Protein AF-F4B9L5-F1 (afdb_monomer_lite)

pLDDT: mean 88.74, std 9.17, range [56.0, 97.62]

Sequence (104 aa):
MIKMKGLIDTGSRYTLLDEEKALYCFNNLDSRYHDLAVINGALTKRYLIKIKLGNSELDVPVSLFSLHSLSLPVVPEIILGREDFLEKFIVTLYKSHFITIYLD

Foldseek 3Di:
DDDWFEAEDAPAAAKEAEPVVCVVVDPDQPVQWDAWDQDPNDIFTWGWDWDDDPPDIDTFTYTYDNQVVDPDPDRTRMYAYDPGHPVQWDWDDDPPPDIDIDGD

Secondary structure (DSSP, 8-state):
-----EEE-SS-SSEEEEHHHHHHH-S-SGGGEEEEEEETTEEEEEEEEEEEETTEEEEEEEEEE-GGGS--SS--SEEE-TTTTGGGEEEEEETTTEEEEEE-

Structure (mmCIF, N/CA/C/O backbone):
data_AF-F4B9L5-F1
#
_entry.id   AF-F4B9L5-F1
#
loop_
_atom_site.group_PDB
_atom_site.id
_atom_site.type_symbol
_atom_site.label_atom_id
_atom_site.label_alt_id
_atom_site.label_comp_id
_atom_site.label_asym_id
_atom_site.label_entity_id
_atom_site.label_seq_id
_atom_site.pdbx_PDB_ins_code
_atom_site.Cartn_x
_atom_site.Cartn_y
_atom_site.Cartn_z
_atom_site.occupancy
_atom_site.B_iso_or_equiv
_atom_site.auth_seq_id
_atom_site.auth_comp_id
_atom_site.auth_asym_id
_atom_site.auth_atom_id
_atom_site.pdbx_PDB_model_num
ATOM 1 N N . MET A 1 1 ? 2.688 3.688 17.416 1.00 76.44 1 MET A N 1
ATOM 2 C CA . MET A 1 1 ? 1.760 3.652 16.265 1.00 76.44 1 MET A CA 1
ATOM 3 C C . MET A 1 1 ? 1.824 4.998 15.567 1.00 76.44 1 MET A C 1
ATOM 5 O O . MET A 1 1 ? 1.623 6.006 16.234 1.00 76.44 1 MET A O 1
ATOM 9 N N . ILE A 1 2 ? 2.179 5.023 14.283 1.00 87.38 2 ILE A N 1
ATOM 10 C CA . ILE A 1 2 ? 2.370 6.25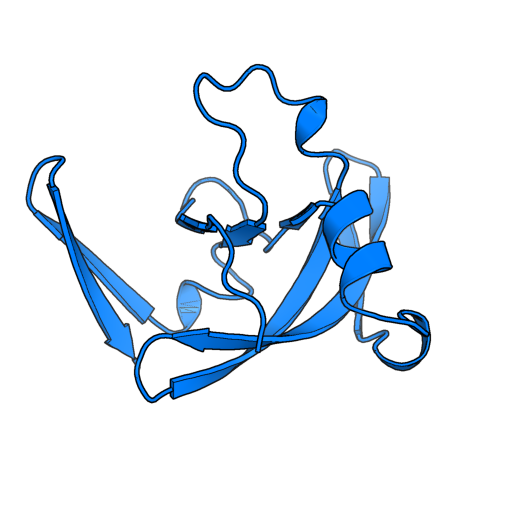7 13.507 1.00 87.38 2 ILE A CA 1
ATOM 11 C C . ILE A 1 2 ? 1.091 6.521 12.707 1.00 87.38 2 ILE A C 1
ATOM 13 O O . ILE A 1 2 ? 0.539 5.597 12.116 1.00 87.38 2 ILE A O 1
ATOM 17 N N . LYS A 1 3 ? 0.597 7.763 12.722 1.00 90.88 3 LYS A N 1
ATOM 18 C CA . LYS A 1 3 ? -0.530 8.180 11.874 1.00 90.88 3 LYS A CA 1
ATOM 19 C C . LYS A 1 3 ? -0.003 8.594 10.506 1.00 90.88 3 LYS A C 1
ATOM 21 O O . LYS A 1 3 ? 1.035 9.250 10.436 1.00 90.88 3 LYS A O 1
ATOM 26 N N . MET A 1 4 ? -0.723 8.211 9.456 1.00 90.25 4 MET A N 1
ATOM 27 C CA . MET A 1 4 ? -0.307 8.419 8.073 1.00 90.25 4 MET A CA 1
ATOM 28 C C . MET A 1 4 ? -1.475 8.896 7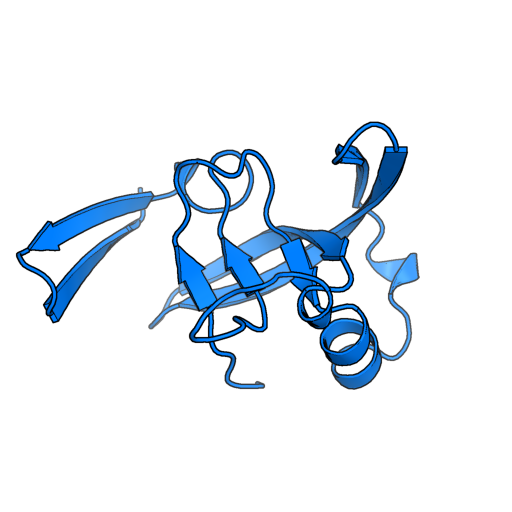.215 1.00 90.25 4 MET A C 1
ATOM 30 O O . MET A 1 4 ? -2.617 8.488 7.438 1.00 90.25 4 MET A O 1
ATOM 34 N N . LYS A 1 5 ? -1.193 9.748 6.230 1.00 90.75 5 LYS A N 1
ATOM 35 C CA . LYS A 1 5 ? -2.157 10.145 5.200 1.00 90.75 5 LYS A CA 1
ATOM 36 C C . LYS A 1 5 ? -2.233 9.050 4.140 1.00 90.75 5 LYS A C 1
ATOM 38 O O . LYS A 1 5 ? -1.304 8.887 3.353 1.00 90.75 5 LYS A O 1
ATOM 43 N N . GLY A 1 6 ? -3.337 8.309 4.136 1.00 91.69 6 GLY A N 1
ATOM 44 C CA . GLY A 1 6 ? -3.613 7.278 3.140 1.00 91.69 6 GLY A CA 1
ATOM 45 C C . GLY A 1 6 ? -4.554 7.756 2.041 1.00 91.69 6 GLY A C 1
ATOM 46 O O . GLY A 1 6 ? -5.512 8.478 2.316 1.00 91.69 6 GLY A O 1
ATOM 47 N N . LEU A 1 7 ? -4.294 7.318 0.812 1.00 91.56 7 LEU A N 1
ATOM 48 C CA . LEU A 1 7 ? -5.204 7.437 -0.322 1.00 91.56 7 LEU A CA 1
ATOM 49 C C . LEU A 1 7 ? -5.828 6.069 -0.604 1.00 91.56 7 LEU A C 1
ATOM 51 O O . LEU A 1 7 ? -5.109 5.111 -0.859 1.00 91.56 7 LEU A O 1
ATOM 55 N N . ILE A 1 8 ? -7.157 5.980 -0.579 1.00 91.12 8 ILE A N 1
ATOM 56 C CA . ILE A 1 8 ? -7.879 4.812 -1.100 1.00 91.12 8 ILE A CA 1
ATOM 57 C C . ILE A 1 8 ? -7.909 4.933 -2.620 1.00 91.12 8 ILE A C 1
ATOM 59 O O . ILE A 1 8 ? -8.500 5.881 -3.137 1.00 91.12 8 ILE A O 1
ATOM 63 N N . ASP A 1 9 ? -7.286 3.990 -3.324 1.00 91.06 9 ASP A N 1
ATOM 64 C CA . ASP A 1 9 ? -7.175 4.043 -4.778 1.00 91.06 9 ASP A CA 1
ATOM 65 C C . ASP A 1 9 ? -7.566 2.710 -5.420 1.00 91.06 9 ASP A C 1
ATOM 67 O O . ASP A 1 9 ? -6.815 1.735 -5.438 1.00 91.06 9 ASP A O 1
ATOM 71 N N . THR A 1 10 ? -8.761 2.694 -6.005 1.00 91.06 10 THR A N 1
ATOM 72 C CA . THR A 1 10 ? -9.263 1.541 -6.756 1.00 91.06 10 THR A CA 1
ATOM 73 C C . THR A 1 10 ? -8.621 1.406 -8.134 1.00 91.06 10 THR A C 1
ATOM 75 O O . THR A 1 10 ? -8.816 0.374 -8.762 1.00 91.06 10 THR A O 1
ATOM 78 N N . GLY A 1 11 ? -7.855 2.385 -8.626 1.00 91.56 11 GLY A N 1
ATOM 79 C CA . GLY A 1 11 ? -7.060 2.282 -9.853 1.00 91.56 11 GLY A CA 1
ATOM 80 C C . GLY A 1 11 ? -5.755 1.513 -9.636 1.00 91.56 11 GLY A C 1
ATOM 81 O O . GLY A 1 11 ? -5.342 0.722 -10.492 1.00 91.56 11 GLY A O 1
ATOM 82 N N . SER A 1 12 ? -5.167 1.649 -8.450 1.00 92.88 12 SER A N 1
ATOM 83 C CA . SER A 1 12 ? -3.950 0.945 -8.056 1.00 92.88 12 SER A CA 1
ATOM 84 C C . SER A 1 12 ? -4.212 -0.519 -7.715 1.00 92.88 12 SER A C 1
ATOM 86 O O . SER A 1 12 ? -5.058 -0.863 -6.890 1.00 92.88 12 SER A O 1
ATOM 88 N N . ARG A 1 13 ? -3.456 -1.414 -8.359 1.00 94.75 13 ARG A N 1
ATOM 89 C CA . ARG A 1 13 ? -3.524 -2.856 -8.088 1.00 94.75 13 ARG A CA 1
ATOM 90 C C . ARG A 1 13 ? -2.963 -3.195 -6.705 1.00 94.75 13 ARG A C 1
ATOM 92 O O . ARG A 1 13 ? -3.629 -3.883 -5.942 1.00 94.75 13 ARG A O 1
ATOM 99 N N . TYR A 1 14 ? -1.776 -2.676 -6.402 1.00 96.81 14 TYR A N 1
ATOM 100 C CA . TYR A 1 14 ? -1.027 -2.970 -5.181 1.00 96.81 14 TYR A CA 1
ATOM 101 C C . TYR A 1 14 ? -1.018 -1.785 -4.218 1.00 96.81 14 TYR A C 1
ATOM 103 O O . TYR A 1 14 ? -1.188 -0.640 -4.641 1.00 96.81 14 TYR A O 1
ATOM 111 N N . THR A 1 15 ? -0.784 -2.057 -2.936 1.00 97.00 15 THR A N 1
ATOM 112 C CA . THR A 1 15 ? -0.564 -1.009 -1.934 1.00 97.00 15 THR A CA 1
ATOM 113 C C . THR A 1 15 ? 0.874 -0.496 -2.014 1.00 97.00 15 THR A C 1
ATOM 115 O O . THR A 1 15 ? 1.832 -1.275 -2.020 1.00 97.00 15 THR A O 1
ATOM 118 N N . LEU A 1 16 ? 1.029 0.827 -2.074 1.00 96.50 16 LEU A N 1
ATOM 119 C CA . LEU A 1 16 ? 2.320 1.508 -2.183 1.00 96.50 16 LEU A CA 1
ATOM 120 C C . LEU A 1 16 ? 2.582 2.327 -0.925 1.00 96.50 16 LEU A C 1
ATOM 122 O O . LEU A 1 16 ? 1.719 3.093 -0.505 1.00 96.50 16 LEU A O 1
ATOM 126 N N . LEU A 1 17 ? 3.767 2.188 -0.347 1.00 96.44 17 LEU A N 1
ATOM 127 C CA . LEU A 1 17 ? 4.234 2.958 0.799 1.00 96.44 17 LEU A CA 1
ATOM 128 C C . LEU A 1 17 ? 5.361 3.883 0.347 1.00 96.44 17 LEU A C 1
ATOM 130 O O . LEU A 1 17 ? 6.274 3.437 -0.350 1.00 96.44 17 LEU A O 1
ATOM 134 N N . ASP A 1 18 ? 5.313 5.145 0.773 1.00 95.38 18 ASP A N 1
ATOM 135 C CA . ASP A 1 18 ? 6.405 6.069 0.500 1.00 95.38 18 ASP A CA 1
ATOM 136 C C . ASP A 1 18 ? 7.737 5.546 1.068 1.00 95.38 18 ASP A C 1
ATOM 138 O O . ASP A 1 18 ? 7.814 5.109 2.222 1.00 95.38 18 ASP A O 1
ATOM 142 N N . GLU A 1 19 ? 8.783 5.578 0.244 1.00 93.94 19 GLU A N 1
ATOM 143 C CA . GLU A 1 19 ? 10.119 5.079 0.588 1.00 93.94 19 GLU A CA 1
ATOM 144 C C . GLU A 1 19 ? 10.703 5.756 1.833 1.00 93.94 19 GLU A C 1
ATOM 146 O O . GLU A 1 19 ? 11.179 5.068 2.743 1.00 93.94 19 GLU A O 1
ATOM 151 N N . GLU A 1 20 ? 10.625 7.087 1.920 1.00 91.69 20 GLU A N 1
ATOM 152 C CA . GLU A 1 20 ? 11.144 7.830 3.072 1.00 91.69 20 GLU A CA 1
ATOM 153 C C . GLU A 1 20 ? 10.361 7.461 4.330 1.00 91.69 20 GLU A C 1
ATOM 155 O O . GLU A 1 20 ? 10.926 7.265 5.415 1.00 91.69 20 GLU A O 1
ATOM 160 N N . LYS A 1 21 ? 9.045 7.280 4.180 1.00 93.19 21 LYS A N 1
ATOM 161 C CA . LYS A 1 21 ? 8.194 6.880 5.293 1.00 93.19 21 LYS A CA 1
ATOM 162 C C . LYS A 1 21 ? 8.471 5.461 5.774 1.00 93.19 21 LYS A C 1
ATOM 164 O O . LYS A 1 21 ? 8.420 5.211 6.981 1.00 93.19 21 LYS A O 1
ATOM 169 N N . ALA A 1 22 ? 8.783 4.536 4.873 1.00 93.12 22 ALA A N 1
ATOM 170 C CA . ALA A 1 22 ? 9.173 3.180 5.236 1.00 93.12 22 ALA A CA 1
ATOM 171 C C . ALA A 1 22 ? 10.474 3.163 6.050 1.00 93.12 22 ALA A C 1
ATOM 173 O O . ALA A 1 22 ? 10.523 2.514 7.096 1.00 93.12 22 ALA A O 1
ATOM 174 N N . LEU A 1 23 ? 11.485 3.924 5.618 1.00 90.62 23 LEU A N 1
ATOM 175 C CA . LEU A 1 23 ? 12.765 4.050 6.324 1.00 90.62 23 LEU A CA 1
ATOM 176 C C . LEU A 1 23 ? 12.600 4.673 7.715 1.00 90.62 23 LEU A C 1
ATOM 178 O O . LEU A 1 23 ? 13.246 4.242 8.666 1.00 90.62 23 LEU A O 1
ATOM 182 N N . TYR A 1 24 ? 11.697 5.645 7.857 1.00 91.12 24 TYR A N 1
ATOM 183 C CA . TYR A 1 24 ? 11.373 6.234 9.157 1.00 91.12 24 TYR A CA 1
ATOM 184 C C . TYR A 1 24 ? 10.668 5.245 10.103 1.00 91.12 24 TYR A C 1
ATOM 186 O O . TYR A 1 24 ? 10.902 5.250 11.311 1.00 91.12 24 TYR A O 1
ATOM 194 N N . CYS A 1 25 ? 9.776 4.406 9.571 1.00 89.94 25 CYS A N 1
ATOM 195 C CA . CYS A 1 25 ? 8.953 3.498 10.371 1.00 89.94 25 CYS A CA 1
ATOM 196 C C . CYS A 1 25 ? 9.662 2.189 10.751 1.00 89.94 25 CYS A C 1
ATOM 198 O O . CYS A 1 25 ? 9.284 1.563 11.747 1.00 89.94 25 CYS A O 1
ATOM 200 N N . PHE A 1 26 ? 10.639 1.736 9.961 1.00 90.25 26 PHE A N 1
ATOM 201 C CA . PHE A 1 26 ? 11.187 0.387 10.074 1.00 90.25 26 PHE A CA 1
ATOM 202 C C . PHE A 1 26 ? 12.716 0.366 9.996 1.00 90.25 26 PHE A C 1
ATOM 204 O O . PHE A 1 26 ? 13.306 0.655 8.963 1.00 90.25 26 PHE A O 1
ATOM 211 N N . ASN A 1 27 ? 13.354 -0.113 11.067 1.00 87.19 27 ASN A N 1
ATOM 212 C CA . ASN A 1 27 ? 14.815 -0.253 11.128 1.00 87.19 27 ASN A CA 1
ATOM 213 C C . ASN A 1 27 ? 15.364 -1.409 10.266 1.00 87.19 27 ASN A C 1
ATOM 215 O O . ASN A 1 27 ? 16.533 -1.395 9.898 1.00 87.19 27 ASN A O 1
ATOM 219 N N . ASN A 1 28 ? 14.555 -2.438 9.984 1.00 90.25 28 ASN A N 1
ATOM 220 C CA . ASN A 1 28 ? 14.944 -3.585 9.154 1.00 90.25 28 ASN A CA 1
ATOM 221 C C . ASN A 1 28 ? 13.755 -4.050 8.304 1.00 90.25 28 ASN A C 1
ATOM 223 O O . ASN A 1 28 ? 12.944 -4.876 8.734 1.00 90.25 28 ASN A O 1
ATOM 227 N N . LEU A 1 29 ? 13.650 -3.494 7.099 1.00 90.50 29 LEU A N 1
ATOM 228 C CA . LEU A 1 29 ? 12.565 -3.795 6.171 1.00 90.50 29 LEU A CA 1
ATOM 229 C C . LEU A 1 29 ? 12.681 -5.207 5.575 1.00 90.50 29 LEU A C 1
ATOM 231 O O . LEU A 1 29 ? 11.668 -5.876 5.403 1.00 90.50 29 LEU A O 1
ATOM 235 N N . ASP A 1 30 ? 13.898 -5.697 5.322 1.00 92.06 30 ASP A N 1
ATOM 236 C CA . ASP A 1 30 ? 14.119 -7.006 4.689 1.00 92.06 30 ASP A CA 1
ATOM 237 C C . ASP A 1 30 ? 13.629 -8.176 5.554 1.00 92.06 30 ASP A C 1
ATOM 239 O O . ASP A 1 30 ? 13.165 -9.179 5.018 1.00 92.06 30 ASP A O 1
ATOM 243 N N . SER A 1 31 ? 13.617 -8.031 6.885 1.00 94.81 31 SER A N 1
ATOM 244 C CA . SER A 1 31 ? 12.987 -9.019 7.783 1.00 94.81 31 SER A CA 1
ATOM 245 C C . SER A 1 31 ? 11.473 -9.182 7.574 1.00 94.81 31 SER A C 1
ATOM 247 O O . SER A 1 31 ? 10.872 -10.120 8.093 1.00 94.81 31 SER A O 1
ATOM 249 N N . ARG A 1 32 ? 10.854 -8.265 6.823 1.00 95.12 32 ARG A N 1
ATOM 250 C CA . ARG A 1 32 ? 9.427 -8.240 6.486 1.00 95.12 32 ARG A CA 1
ATOM 251 C C . ARG A 1 32 ? 9.168 -8.601 5.029 1.00 95.12 32 ARG A C 1
ATOM 253 O O . ARG A 1 32 ? 8.059 -8.370 4.559 1.00 95.12 32 ARG A O 1
ATOM 260 N N . TYR A 1 33 ? 10.168 -9.096 4.302 1.00 97.31 33 TYR A N 1
ATOM 261 C CA . TYR A 1 33 ? 9.998 -9.504 2.911 1.00 97.31 33 TYR A CA 1
ATOM 262 C C . TYR A 1 33 ? 8.800 -10.454 2.758 1.00 97.31 33 TYR A C 1
ATOM 264 O O . TYR A 1 33 ? 8.642 -11.398 3.533 1.00 97.31 33 TYR A O 1
ATOM 272 N N . HIS A 1 34 ? 7.964 -10.179 1.761 1.00 97.38 34 HIS A N 1
ATOM 273 C CA . HIS A 1 34 ? 6.787 -10.970 1.437 1.00 97.38 34 HIS A CA 1
ATOM 274 C C . HIS A 1 34 ? 6.987 -11.709 0.111 1.00 97.38 34 HIS A C 1
ATOM 276 O O . HIS A 1 34 ? 7.063 -12.935 0.094 1.00 97.38 34 HIS A O 1
ATOM 282 N N . ASP A 1 35 ? 7.118 -10.965 -0.988 1.00 97.56 35 ASP A N 1
ATOM 283 C CA . ASP A 1 35 ? 7.288 -11.495 -2.341 1.00 97.56 35 ASP A CA 1
ATOM 284 C C . ASP A 1 35 ? 7.840 -10.424 -3.312 1.00 97.56 35 ASP A C 1
ATOM 286 O O . ASP A 1 35 ? 8.362 -9.381 -2.899 1.00 97.56 35 ASP A O 1
ATOM 290 N N . LEU A 1 36 ? 7.750 -10.698 -4.619 1.00 97.38 36 LEU A N 1
ATOM 291 C CA . LEU A 1 36 ? 8.081 -9.774 -5.703 1.00 97.38 36 LEU A CA 1
ATOM 292 C C . LEU A 1 36 ? 6.831 -9.477 -6.540 1.00 97.38 36 LEU A C 1
ATOM 294 O O . LEU A 1 36 ? 6.064 -10.385 -6.853 1.00 97.38 36 LEU A O 1
ATOM 298 N N . ALA A 1 37 ? 6.677 -8.231 -6.986 1.00 95.88 37 ALA A N 1
ATOM 299 C CA . ALA A 1 37 ? 5.615 -7.822 -7.901 1.00 95.88 37 ALA A CA 1
ATOM 300 C C . ALA A 1 37 ? 6.134 -6.856 -8.968 1.00 95.88 37 ALA A C 1
ATOM 302 O O . ALA A 1 37 ? 7.090 -6.118 -8.746 1.00 95.88 37 ALA A O 1
ATOM 303 N N . VAL A 1 38 ? 5.485 -6.842 -10.135 1.00 94.25 38 VAL A N 1
ATOM 304 C CA . VAL A 1 38 ? 5.796 -5.872 -11.192 1.00 94.25 38 VAL A CA 1
ATOM 305 C C . VAL A 1 38 ? 4.993 -4.596 -10.967 1.00 94.25 38 VAL A C 1
ATOM 307 O O . VAL A 1 38 ? 3.763 -4.615 -11.033 1.00 94.25 38 VAL A O 1
ATOM 310 N N . ILE A 1 39 ? 5.688 -3.485 -10.731 1.00 90.81 39 ILE A N 1
ATOM 311 C CA . ILE A 1 39 ? 5.109 -2.164 -10.478 1.00 90.81 39 ILE A CA 1
ATOM 312 C C . ILE A 1 39 ? 5.762 -1.168 -11.417 1.00 90.81 39 ILE A C 1
ATOM 314 O O . ILE A 1 39 ? 6.982 -1.044 -11.459 1.00 90.81 39 ILE A O 1
ATOM 318 N N . ASN A 1 40 ? 4.933 -0.477 -12.200 1.00 87.19 40 ASN A N 1
ATOM 319 C CA . ASN A 1 40 ? 5.386 0.462 -13.224 1.00 87.19 40 ASN A CA 1
ATOM 320 C C . ASN A 1 40 ? 6.470 -0.126 -14.160 1.00 87.19 40 ASN A C 1
ATOM 322 O O . ASN A 1 40 ? 7.449 0.530 -14.499 1.00 87.19 40 ASN A O 1
ATOM 326 N N . GLY A 1 41 ? 6.321 -1.404 -14.531 1.00 90.81 41 GLY A N 1
ATOM 327 C CA . GLY A 1 41 ? 7.254 -2.121 -15.408 1.00 90.81 41 GLY A CA 1
ATOM 328 C C . GLY A 1 41 ? 8.538 -2.634 -14.743 1.00 90.81 41 GLY A C 1
ATOM 329 O O . GLY A 1 41 ? 9.306 -3.329 -15.403 1.00 90.81 41 GLY A O 1
ATOM 330 N N . ALA A 1 42 ? 8.764 -2.358 -13.456 1.00 92.50 42 ALA A N 1
ATOM 331 C CA . ALA A 1 42 ? 9.920 -2.840 -12.704 1.00 92.50 42 ALA A CA 1
ATOM 332 C C . ALA A 1 42 ? 9.530 -3.959 -11.729 1.00 92.50 42 ALA A C 1
ATOM 334 O O . ALA A 1 42 ? 8.449 -3.930 -11.142 1.00 92.50 42 ALA A O 1
ATOM 335 N N . LEU A 1 43 ? 10.409 -4.948 -11.549 1.00 96.06 43 LEU A N 1
ATOM 336 C CA . LEU A 1 43 ? 10.238 -5.983 -10.531 1.00 96.06 43 LEU A CA 1
ATOM 337 C C . LEU A 1 43 ? 10.680 -5.432 -9.171 1.00 96.06 43 LEU A C 1
ATOM 339 O O . LEU A 1 43 ? 11.857 -5.134 -8.973 1.00 96.06 43 LEU A O 1
ATOM 343 N N . THR A 1 44 ? 9.741 -5.330 -8.239 1.00 95.50 44 THR A N 1
ATOM 344 C CA . THR A 1 44 ? 9.922 -4.667 -6.946 1.00 95.50 44 THR A CA 1
ATOM 345 C C . THR A 1 44 ? 9.615 -5.633 -5.806 1.00 95.50 44 THR A C 1
ATOM 347 O O . THR A 1 44 ? 8.702 -6.455 -5.900 1.00 95.50 44 THR A O 1
ATOM 350 N N . LYS A 1 45 ? 10.378 -5.536 -4.713 1.00 97.12 45 LYS A N 1
ATOM 351 C CA . LYS A 1 45 ? 10.103 -6.271 -3.473 1.00 97.12 45 LYS A CA 1
ATOM 352 C C . LYS A 1 45 ? 8.872 -5.711 -2.774 1.00 97.12 45 LYS A C 1
ATOM 354 O O . LYS A 1 45 ? 8.726 -4.493 -2.657 1.00 97.12 45 LYS A O 1
ATOM 359 N N . ARG A 1 46 ? 8.048 -6.608 -2.241 1.00 97.44 46 ARG A N 1
ATOM 360 C CA . ARG A 1 46 ? 6.957 -6.257 -1.336 1.00 97.44 46 ARG A CA 1
ATOM 361 C C . ARG A 1 46 ? 7.253 -6.739 0.072 1.00 97.44 46 ARG A C 1
ATOM 363 O O . ARG A 1 46 ? 7.936 -7.743 0.279 1.00 97.44 46 ARG A O 1
ATOM 370 N N . TYR A 1 47 ? 6.717 -6.014 1.038 1.00 97.62 47 TYR A N 1
ATOM 371 C CA . TYR A 1 47 ? 6.973 -6.200 2.456 1.00 97.62 47 TYR A CA 1
ATOM 372 C C . TYR A 1 47 ? 5.655 -6.265 3.217 1.00 97.62 47 TYR A C 1
ATOM 374 O O . TYR A 1 47 ? 4.729 -5.518 2.916 1.00 97.62 47 TYR A O 1
ATOM 382 N N . LEU A 1 48 ? 5.563 -7.131 4.220 1.00 97.00 48 LEU A N 1
ATOM 383 C CA . LEU A 1 48 ? 4.370 -7.258 5.046 1.00 97.00 48 LEU A CA 1
ATOM 384 C C . LEU A 1 48 ? 4.409 -6.246 6.201 1.00 97.00 48 LEU A C 1
ATOM 386 O O . LEU A 1 48 ?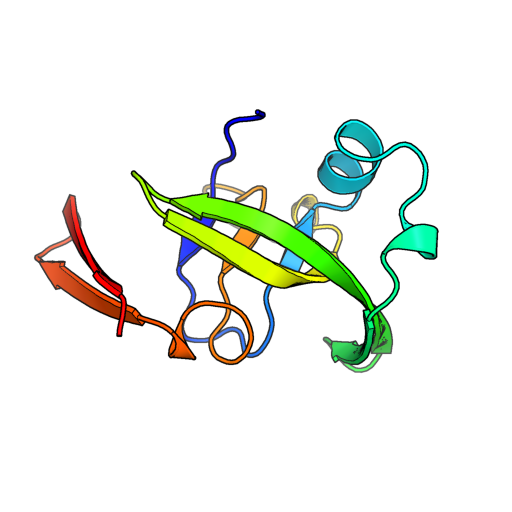 5.284 -6.293 7.078 1.00 97.00 48 LEU A O 1
ATOM 390 N N . ILE A 1 49 ? 3.449 -5.320 6.217 1.00 95.31 49 ILE A N 1
ATOM 391 C CA . ILE A 1 49 ? 3.292 -4.334 7.293 1.00 95.31 49 ILE A CA 1
ATOM 392 C C . ILE A 1 49 ? 1.932 -4.470 7.972 1.00 95.31 49 ILE A C 1
ATOM 394 O O . ILE A 1 49 ? 0.962 -4.908 7.362 1.00 95.31 49 ILE A O 1
ATOM 398 N N . LYS A 1 50 ? 1.857 -4.030 9.233 1.00 94.25 50 LYS A N 1
ATOM 399 C CA . LYS A 1 50 ? 0.593 -3.935 9.965 1.00 94.25 50 LYS A CA 1
ATOM 400 C C . LYS A 1 50 ? -0.022 -2.557 9.798 1.00 94.25 50 LYS A C 1
ATOM 402 O O . LYS A 1 50 ? 0.570 -1.565 10.223 1.00 94.25 50 LYS A O 1
ATOM 407 N N . ILE A 1 51 ? -1.224 -2.510 9.237 1.00 92.62 51 ILE A N 1
ATOM 408 C CA . ILE A 1 51 ? -2.045 -1.303 9.155 1.00 92.62 51 ILE A CA 1
ATOM 409 C C . ILE A 1 51 ? -3.171 -1.417 10.176 1.00 92.62 51 ILE A C 1
ATOM 411 O O . ILE A 1 51 ? -3.885 -2.417 10.213 1.00 92.62 51 ILE A O 1
ATOM 415 N N . LYS A 1 52 ? -3.339 -0.373 10.994 1.00 91.50 52 LYS A N 1
ATOM 416 C CA . LYS A 1 52 ? -4.478 -0.246 11.902 1.00 91.50 52 LYS A CA 1
ATOM 417 C C . LYS A 1 52 ? -5.502 0.728 11.336 1.00 91.50 52 LYS A C 1
ATOM 419 O O . LYS A 1 52 ? -5.180 1.898 11.129 1.00 91.50 52 LYS A O 1
ATOM 424 N N . LEU A 1 53 ? -6.734 0.264 11.153 1.00 86.75 53 LEU A N 1
ATOM 425 C CA . LEU A 1 53 ? -7.879 1.076 10.751 1.00 86.75 53 LEU A CA 1
ATOM 426 C C . LEU A 1 53 ? -8.998 0.910 11.786 1.00 86.75 53 LEU A C 1
ATOM 428 O O . LEU A 1 53 ? -9.603 -0.153 11.909 1.00 86.75 53 LEU A O 1
ATOM 432 N N . GLY A 1 54 ? -9.257 1.965 12.563 1.00 84.88 54 GLY A N 1
ATOM 433 C CA . GLY A 1 54 ? -10.169 1.883 13.704 1.00 84.88 54 GLY A CA 1
ATOM 434 C C . GLY A 1 54 ? -9.687 0.848 14.727 1.00 84.88 54 GLY A C 1
ATOM 435 O O . GLY A 1 54 ? -8.570 0.950 15.240 1.00 84.88 54 GLY A O 1
ATOM 436 N N . ASN A 1 55 ? -10.528 -0.149 15.005 1.00 86.00 55 ASN A N 1
ATOM 437 C CA . ASN A 1 55 ? -10.216 -1.241 15.933 1.00 86.00 55 ASN A CA 1
ATOM 438 C C . ASN A 1 55 ? -9.558 -2.452 15.259 1.00 86.00 55 ASN A C 1
ATOM 440 O O . ASN A 1 55 ? -9.196 -3.399 15.952 1.00 86.00 55 ASN A O 1
ATOM 444 N N . SER A 1 56 ? -9.378 -2.414 13.941 1.00 85.75 56 SER A N 1
ATOM 445 C CA . SER A 1 56 ? -8.917 -3.559 13.165 1.00 85.75 56 SER A CA 1
ATOM 446 C C . SER A 1 56 ? -7.460 -3.405 12.773 1.00 85.75 56 SER A C 1
ATOM 448 O O . SER A 1 56 ? -7.013 -2.314 12.415 1.00 85.75 56 SER A O 1
ATOM 450 N N . GLU A 1 57 ? -6.722 -4.505 12.842 1.00 92.69 57 GLU A N 1
ATOM 451 C CA . GLU A 1 57 ? -5.318 -4.587 12.454 1.00 92.69 57 GLU A CA 1
ATOM 452 C C . GLU A 1 57 ? -5.168 -5.634 11.357 1.00 92.69 57 GLU A C 1
ATOM 454 O O . GLU A 1 57 ? -5.670 -6.748 11.484 1.00 92.69 57 GLU A O 1
ATOM 459 N N . LEU A 1 58 ? -4.495 -5.256 10.275 1.00 92.19 58 LEU A N 1
ATOM 460 C CA . LEU A 1 58 ? -4.362 -6.071 9.077 1.00 92.19 58 LEU A CA 1
ATOM 461 C C . LEU A 1 58 ? -2.903 -6.165 8.671 1.00 92.19 58 LEU A C 1
ATOM 463 O O . LEU A 1 58 ? -2.206 -5.149 8.633 1.00 92.19 58 LEU A O 1
ATOM 467 N N . ASP A 1 59 ? -2.479 -7.368 8.304 1.00 94.75 59 ASP A N 1
ATOM 468 C CA . ASP A 1 59 ? -1.238 -7.573 7.574 1.00 94.75 59 ASP A CA 1
ATOM 469 C C . ASP A 1 59 ? -1.484 -7.280 6.083 1.00 94.75 59 ASP A C 1
ATOM 471 O O . ASP A 1 59 ? -2.397 -7.823 5.448 1.00 94.75 59 ASP A O 1
ATOM 475 N N . VAL A 1 60 ? -0.702 -6.347 5.546 1.00 95.88 60 VAL A N 1
ATOM 476 C CA . VAL A 1 60 ? -0.882 -5.774 4.209 1.00 95.88 60 VAL A CA 1
ATOM 477 C C . VAL A 1 60 ? 0.463 -5.804 3.489 1.00 95.88 60 VAL A C 1
ATOM 479 O O . VAL A 1 60 ? 1.421 -5.194 3.981 1.00 95.88 60 VAL A O 1
ATOM 482 N N . PRO A 1 61 ? 0.572 -6.513 2.352 1.00 97.06 61 PRO A N 1
ATOM 483 C CA . PRO A 1 61 ? 1.732 -6.407 1.482 1.00 97.06 61 PRO A CA 1
ATOM 484 C C . PRO A 1 61 ? 1.833 -4.991 0.917 1.00 97.06 61 PRO A C 1
ATOM 486 O O . PRO A 1 61 ? 0.855 -4.446 0.409 1.00 97.06 61 PRO A O 1
ATOM 489 N N . VAL A 1 62 ? 3.015 -4.389 1.003 1.00 97.06 62 VAL A N 1
ATOM 490 C CA . VAL A 1 62 ? 3.285 -3.061 0.450 1.00 97.06 62 VAL A CA 1
ATOM 491 C C . VAL A 1 62 ? 4.560 -3.055 -0.355 1.00 97.06 62 VAL A C 1
ATOM 493 O O . VAL A 1 62 ? 5.545 -3.694 0.009 1.00 97.06 62 VAL A O 1
ATOM 496 N N . SER A 1 63 ? 4.556 -2.291 -1.434 1.00 96.94 63 SER A N 1
ATOM 497 C CA . SER A 1 63 ? 5.769 -2.007 -2.197 1.00 96.94 63 SER A CA 1
ATOM 498 C C . SER A 1 63 ? 6.244 -0.607 -1.892 1.00 96.94 63 SER A C 1
ATOM 500 O O . SER A 1 63 ? 5.427 0.289 -1.680 1.00 96.94 63 SER A O 1
ATOM 502 N N . LEU A 1 64 ? 7.557 -0.417 -1.876 1.00 95.50 64 LEU A N 1
ATOM 503 C CA . LEU A 1 64 ? 8.109 0.917 -1.720 1.00 95.50 64 LEU A CA 1
ATOM 504 C C . LEU A 1 64 ? 8.045 1.671 -3.045 1.00 95.50 64 LEU A C 1
ATOM 506 O O . LEU A 1 64 ? 8.290 1.088 -4.104 1.00 95.50 64 LEU A O 1
ATOM 510 N N . PHE A 1 65 ? 7.671 2.943 -2.973 1.00 94.06 65 PHE A N 1
ATOM 511 C CA . PHE A 1 65 ? 7.619 3.822 -4.130 1.00 94.06 65 PHE A CA 1
ATOM 512 C C . PHE A 1 65 ? 7.880 5.267 -3.705 1.00 94.06 65 PHE A C 1
ATOM 514 O O . PHE A 1 65 ? 7.319 5.727 -2.714 1.00 94.06 65 PHE A O 1
ATOM 521 N N . SER A 1 66 ? 8.678 6.014 -4.468 1.00 91.94 66 SER A N 1
ATOM 522 C CA . SER A 1 66 ? 8.855 7.456 -4.256 1.00 91.94 66 SER A CA 1
ATOM 523 C C . SER A 1 66 ? 7.587 8.227 -4.654 1.00 91.94 66 SER A C 1
ATOM 525 O O . SER A 1 66 ? 7.426 8.652 -5.802 1.00 91.94 66 SER A O 1
ATOM 527 N N . LEU A 1 67 ? 6.650 8.404 -3.716 1.00 89.44 67 LEU A N 1
ATOM 528 C CA . LEU A 1 67 ? 5.355 9.046 -3.988 1.00 89.44 67 LEU A CA 1
ATOM 529 C C . LEU A 1 67 ? 5.499 10.551 -4.233 1.00 89.44 67 LEU A C 1
ATOM 531 O O . LEU A 1 67 ? 4.694 11.138 -4.951 1.00 89.44 67 LEU A O 1
ATOM 535 N N . HIS A 1 68 ? 6.567 11.163 -3.722 1.00 85.50 68 HIS A N 1
ATOM 536 C CA . HIS A 1 68 ? 6.923 12.558 -3.989 1.00 85.50 68 HIS A CA 1
ATOM 537 C C . HIS A 1 68 ? 7.204 12.860 -5.469 1.00 85.50 68 HIS A C 1
ATOM 539 O O . HIS A 1 68 ? 7.117 14.016 -5.881 1.00 85.50 68 HIS A O 1
ATOM 545 N N . SER A 1 69 ? 7.499 11.839 -6.280 1.00 82.62 69 SER A N 1
ATOM 546 C CA . SER A 1 69 ? 7.628 11.988 -7.735 1.00 82.62 69 SER A CA 1
ATOM 547 C C . SER A 1 69 ? 6.280 12.170 -8.450 1.00 82.62 69 SER A C 1
ATOM 549 O O . SER A 1 69 ? 6.244 12.604 -9.603 1.00 82.62 69 SER A O 1
ATOM 551 N N . LEU A 1 70 ? 5.162 11.866 -7.780 1.00 80.69 70 LEU A N 1
ATOM 552 C CA . LEU A 1 70 ? 3.824 12.002 -8.342 1.00 80.69 70 LEU A CA 1
ATOM 553 C C . LEU A 1 70 ? 3.372 13.464 -8.294 1.00 80.69 70 LEU A C 1
ATOM 555 O O . LEU A 1 70 ? 3.379 14.112 -7.249 1.00 80.69 70 LEU A O 1
ATOM 559 N N . SER A 1 71 ? 2.905 13.979 -9.430 1.00 78.06 71 SER A N 1
ATOM 560 C CA . SER A 1 71 ? 2.397 15.349 -9.571 1.00 78.06 71 SER A CA 1
ATOM 561 C C . SER A 1 71 ? 0.971 15.497 -9.015 1.00 78.06 71 SER A C 1
ATOM 563 O O . SER A 1 71 ? 0.048 15.881 -9.733 1.00 78.06 71 SER A O 1
ATOM 565 N N . LEU A 1 72 ? 0.764 15.141 -7.744 1.00 76.94 72 LEU A N 1
ATOM 566 C CA . LEU A 1 72 ? -0.544 15.179 -7.088 1.00 76.94 72 LEU A CA 1
ATOM 567 C C . LEU A 1 72 ? -0.729 16.466 -6.263 1.00 76.94 72 LEU A C 1
ATOM 569 O O . LEU A 1 72 ? 0.209 16.897 -5.594 1.00 76.94 72 LEU A O 1
ATOM 573 N N . PRO A 1 73 ? -1.946 17.051 -6.223 1.00 79.31 73 PRO A N 1
ATOM 574 C CA . PRO A 1 73 ? -2.237 18.222 -5.385 1.00 79.31 73 PRO A CA 1
ATOM 575 C C . PRO A 1 73 ? -2.001 17.973 -3.888 1.00 79.31 73 PRO A C 1
ATOM 577 O O . PRO A 1 73 ? -1.663 18.889 -3.142 1.00 79.31 73 PRO A O 1
ATOM 580 N N . VAL A 1 74 ? -2.196 16.727 -3.450 1.00 83.31 74 VAL A N 1
ATOM 581 C CA . VAL A 1 74 ? -1.874 16.240 -2.109 1.00 83.31 74 VAL A CA 1
ATOM 582 C C . VAL A 1 74 ? -1.174 14.900 -2.275 1.00 83.31 74 VAL A C 1
ATOM 584 O O . VAL A 1 74 ? -1.775 13.952 -2.776 1.00 83.31 74 VAL A O 1
ATOM 587 N N . VAL A 1 75 ? 0.087 14.826 -1.856 1.00 89.12 75 VAL A N 1
ATOM 588 C CA . VAL A 1 75 ? 0.878 13.592 -1.916 1.00 89.12 75 VAL A CA 1
ATOM 589 C C . VAL A 1 75 ? 0.531 12.727 -0.696 1.00 89.12 75 VAL A C 1
ATOM 591 O O . VAL A 1 75 ? 0.723 13.186 0.438 1.00 89.12 75 VAL A O 1
ATOM 594 N N . PRO A 1 76 ? -0.033 11.518 -0.880 1.00 93.06 76 PRO A N 1
ATOM 595 C CA . PRO A 1 76 ? -0.259 10.591 0.223 1.00 93.06 76 PRO A CA 1
ATOM 596 C C . PRO A 1 76 ? 1.060 9.947 0.667 1.00 93.06 76 PRO A C 1
ATOM 598 O O . PRO A 1 76 ? 2.002 9.845 -0.108 1.00 93.06 76 PRO A O 1
ATOM 601 N N . GLU A 1 77 ? 1.109 9.466 1.907 1.00 95.12 77 GLU A N 1
ATOM 602 C CA . GLU A 1 77 ? 2.238 8.664 2.407 1.00 95.12 77 GLU A CA 1
ATOM 603 C C . GLU A 1 77 ? 2.039 7.166 2.118 1.00 95.12 77 GLU A C 1
ATOM 605 O O . GLU A 1 77 ? 2.984 6.383 2.175 1.00 95.12 77 GLU A O 1
ATOM 610 N N . ILE A 1 78 ? 0.799 6.753 1.840 1.00 95.44 78 ILE A N 1
ATOM 611 C CA . ILE A 1 78 ? 0.444 5.389 1.449 1.00 95.44 78 ILE A CA 1
ATOM 612 C C . ILE A 1 78 ? -0.728 5.411 0.462 1.00 95.44 78 ILE A C 1
ATOM 614 O O . ILE A 1 78 ? -1.709 6.128 0.665 1.00 95.44 78 ILE A O 1
ATOM 618 N N . ILE A 1 79 ? -0.643 4.616 -0.599 1.00 95.38 79 ILE A N 1
ATOM 619 C CA . ILE A 1 79 ? -1.742 4.345 -1.530 1.00 95.38 79 ILE A CA 1
ATOM 620 C C . ILE A 1 79 ? -2.258 2.943 -1.224 1.00 95.38 79 ILE A C 1
ATOM 622 O O . ILE A 1 79 ? -1.509 1.981 -1.341 1.00 95.38 79 ILE A O 1
ATOM 626 N N . LEU A 1 80 ? -3.521 2.831 -0.821 1.00 95.06 80 LEU A N 1
ATOM 627 C CA . LEU A 1 80 ? -4.198 1.584 -0.471 1.00 95.06 80 LEU A CA 1
ATOM 628 C C . LEU A 1 80 ? -4.831 0.995 -1.733 1.00 95.06 80 LEU A C 1
ATOM 630 O O . LEU A 1 80 ? -5.841 1.512 -2.216 1.00 95.06 80 LEU A O 1
ATOM 634 N N . GLY A 1 81 ? -4.204 -0.055 -2.265 1.00 95.25 81 GLY A N 1
ATOM 635 C CA . GLY A 1 81 ? -4.576 -0.680 -3.533 1.00 95.25 81 GLY A CA 1
ATOM 636 C C . GLY A 1 81 ? -5.576 -1.825 -3.393 1.00 95.25 81 GLY A C 1
ATOM 637 O O . GLY A 1 81 ? -5.872 -2.299 -2.290 1.00 95.25 81 GLY A O 1
ATOM 638 N N . ARG A 1 82 ? -6.082 -2.286 -4.542 1.00 94.00 82 ARG A N 1
ATOM 639 C CA . ARG A 1 82 ? -7.135 -3.305 -4.636 1.00 94.00 82 ARG A CA 1
ATOM 640 C C . ARG A 1 82 ? -6.769 -4.645 -4.003 1.00 94.00 82 ARG A C 1
ATOM 642 O O . ARG A 1 82 ? -7.471 -5.073 -3.102 1.00 94.00 82 ARG A O 1
ATOM 649 N N . GLU A 1 83 ? -5.702 -5.287 -4.463 1.00 93.19 83 GLU A N 1
ATOM 650 C CA . GLU A 1 83 ? -5.410 -6.700 -4.149 1.00 93.19 83 GLU A CA 1
ATOM 651 C C . GLU A 1 83 ? -4.743 -6.903 -2.785 1.00 93.19 83 GLU A C 1
ATOM 653 O O . GLU A 1 83 ? -4.683 -8.013 -2.287 1.00 93.19 83 GLU A O 1
ATOM 658 N N . ASP A 1 84 ? -4.229 -5.845 -2.157 1.00 91.94 84 ASP A N 1
ATOM 659 C CA . ASP A 1 84 ? -3.521 -5.983 -0.876 1.00 91.94 84 ASP A CA 1
ATOM 660 C C . ASP A 1 84 ? -4.368 -5.513 0.315 1.00 91.94 84 ASP A C 1
ATOM 662 O O . ASP A 1 84 ? -4.294 -6.068 1.422 1.00 91.94 84 ASP A O 1
ATOM 666 N N . PHE A 1 85 ? -5.154 -4.455 0.094 1.00 91.81 85 PHE A N 1
ATOM 667 C CA . PHE A 1 85 ? -5.943 -3.795 1.125 1.00 91.81 85 PHE A CA 1
ATOM 668 C C . PHE A 1 85 ? -7.433 -3.843 0.800 1.00 91.81 85 PHE A C 1
ATOM 670 O O . PHE A 1 85 ? -8.180 -4.446 1.560 1.00 91.81 85 PHE A O 1
ATOM 677 N N . LEU A 1 86 ? -7.874 -3.227 -0.303 1.00 90.81 86 LEU A N 1
ATOM 678 C CA . LEU A 1 86 ? -9.300 -2.958 -0.534 1.00 90.81 86 LEU A CA 1
ATOM 679 C C . LEU A 1 86 ? -10.142 -4.205 -0.810 1.00 90.81 86 LEU A C 1
ATOM 681 O O . LEU A 1 86 ? -11.338 -4.156 -0.563 1.00 90.81 86 LEU A O 1
ATOM 685 N N . GLU A 1 87 ? -9.560 -5.316 -1.262 1.00 90.06 87 GLU A N 1
ATOM 686 C CA . GLU A 1 87 ? -10.279 -6.589 -1.420 1.00 90.06 87 GLU A CA 1
ATOM 687 C C . GLU A 1 87 ? -10.869 -7.110 -0.101 1.00 90.06 87 GLU A C 1
ATOM 689 O O . GLU A 1 87 ? -11.840 -7.856 -0.118 1.00 90.06 87 GLU A O 1
ATOM 694 N N . LYS A 1 88 ? -10.321 -6.669 1.040 1.00 87.06 88 LYS A N 1
ATOM 695 C CA . LYS A 1 88 ? -10.771 -7.033 2.392 1.00 87.06 88 LYS A CA 1
ATOM 696 C C . LYS A 1 88 ? -11.907 -6.140 2.895 1.00 87.06 88 LYS A C 1
ATOM 698 O O . LYS A 1 88 ? -12.299 -6.243 4.058 1.00 87.06 88 LYS A O 1
ATOM 703 N N . PHE A 1 89 ? -12.371 -5.198 2.070 1.00 85.50 89 PHE A N 1
ATOM 704 C CA . PHE A 1 89 ? -13.300 -4.169 2.502 1.00 85.50 89 PHE A CA 1
ATOM 705 C C . PHE A 1 89 ? -14.392 -3.848 1.490 1.00 85.50 89 PHE A C 1
ATOM 707 O O . PHE A 1 89 ? -14.165 -3.737 0.288 1.00 85.50 89 PHE A O 1
ATOM 714 N N . ILE A 1 90 ? -15.564 -3.505 2.018 1.00 83.94 90 ILE A N 1
ATOM 715 C CA . ILE A 1 90 ? -16.578 -2.764 1.271 1.00 83.94 90 ILE A CA 1
ATOM 716 C C . ILE A 1 90 ? -16.416 -1.284 1.610 1.00 83.94 90 ILE A C 1
ATOM 718 O O . ILE A 1 90 ? -16.614 -0.867 2.754 1.00 83.94 90 ILE A O 1
ATOM 722 N N . VAL A 1 91 ? -16.065 -0.478 0.606 1.00 82.25 91 VAL A N 1
ATOM 723 C CA . VAL A 1 91 ? -15.903 0.974 0.748 1.00 82.25 91 VAL A CA 1
ATOM 724 C C . VAL A 1 91 ? -17.088 1.689 0.110 1.00 82.25 91 VAL A C 1
ATOM 726 O O . VAL A 1 91 ? -17.325 1.576 -1.089 1.00 82.25 91 VAL A O 1
ATOM 729 N N . 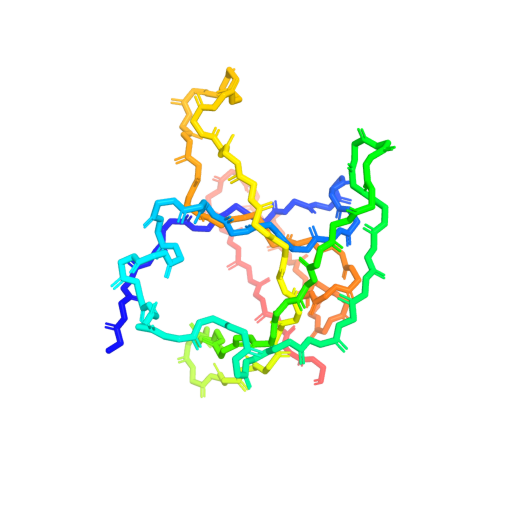THR A 1 92 ? -17.816 2.471 0.906 1.00 81.56 92 THR A N 1
ATOM 730 C CA . THR A 1 92 ? -18.878 3.360 0.418 1.00 81.56 92 THR A CA 1
ATOM 731 C C . THR A 1 92 ? -18.406 4.805 0.483 1.00 81.56 92 THR A C 1
ATOM 733 O O . THR A 1 92 ? -18.090 5.309 1.561 1.00 81.56 92 THR A O 1
ATOM 736 N N . LEU A 1 93 ? -18.381 5.477 -0.669 1.00 80.25 93 LEU A N 1
ATOM 737 C CA . LEU A 1 93 ? -18.059 6.898 -0.792 1.00 80.25 93 LEU A CA 1
ATOM 738 C C . LEU A 1 93 ? -19.364 7.690 -0.935 1.00 80.25 93 LEU A C 1
ATOM 740 O O . LEU A 1 93 ? -19.985 7.696 -1.998 1.00 80.25 93 LEU A O 1
ATOM 744 N N . TYR A 1 94 ? -19.804 8.348 0.137 1.00 75.81 94 TYR A N 1
ATOM 745 C CA . TYR A 1 94 ? -20.997 9.191 0.118 1.00 75.81 94 TYR A CA 1
ATOM 746 C C . TYR A 1 94 ? -20.608 10.666 -0.029 1.00 75.81 94 TYR A C 1
ATOM 748 O O . TYR A 1 94 ? -20.187 11.329 0.925 1.00 75.81 94 TYR A O 1
ATOM 756 N N . LYS A 1 95 ? -20.769 11.194 -1.252 1.00 72.69 95 LYS A N 1
ATOM 757 C CA . LYS A 1 95 ? -20.263 12.520 -1.667 1.00 72.69 95 LYS A CA 1
ATOM 758 C C . LYS A 1 95 ? -18.744 12.640 -1.425 1.00 72.69 95 LYS A C 1
ATOM 760 O O . LYS A 1 95 ? -18.074 11.682 -1.063 1.00 72.69 95 LYS A O 1
ATOM 765 N N . SER A 1 96 ? -18.181 13.832 -1.601 1.00 64.06 96 SER A N 1
ATOM 766 C CA . SER A 1 96 ? -16.746 14.100 -1.403 1.00 64.06 96 SER A CA 1
ATOM 767 C C . SER A 1 96 ? -16.272 14.051 0.063 1.00 64.06 96 SER A C 1
ATOM 769 O O . SER A 1 96 ? -15.147 14.454 0.334 1.00 64.06 96 SER A O 1
ATOM 771 N N . HIS A 1 97 ? -17.120 13.646 1.019 1.00 56.00 97 HIS A N 1
ATOM 772 C CA . H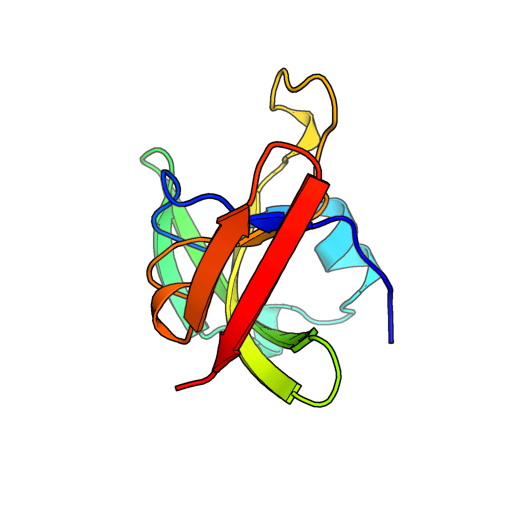IS A 1 97 ? -16.902 13.931 2.447 1.00 56.00 97 HIS A CA 1
ATOM 773 C C . HIS A 1 97 ? -17.064 12.734 3.388 1.00 56.00 97 HIS A C 1
ATOM 775 O O . HIS A 1 97 ? -16.537 12.787 4.496 1.00 56.00 97 HIS A O 1
ATOM 781 N N . PHE A 1 98 ? -17.774 11.671 2.995 1.00 57.25 98 PHE A N 1
ATOM 782 C CA . PHE A 1 98 ? -18.029 10.538 3.884 1.00 57.25 98 PHE A CA 1
ATOM 783 C C . PHE A 1 98 ? -17.539 9.235 3.272 1.00 57.25 98 PHE A C 1
ATOM 785 O O . PHE A 1 98 ? -17.880 8.896 2.141 1.00 57.25 98 PHE A O 1
ATOM 792 N N . ILE A 1 99 ? -16.752 8.505 4.057 1.00 72.06 99 ILE A N 1
ATOM 793 C CA . ILE A 1 99 ? -16.253 7.178 3.718 1.00 72.06 99 ILE A CA 1
ATOM 794 C C . ILE A 1 99 ? -16.725 6.228 4.816 1.00 72.06 99 ILE A C 1
ATOM 796 O O . ILE A 1 99 ? -16.471 6.473 5.996 1.00 72.06 99 ILE A O 1
ATOM 800 N N . THR A 1 100 ? -17.401 5.149 4.435 1.00 70.38 100 THR A N 1
ATOM 801 C CA . THR A 1 100 ? -17.688 4.021 5.329 1.00 70.38 100 THR A CA 1
ATOM 802 C C . THR A 1 100 ? -16.927 2.805 4.833 1.00 70.38 100 THR A C 1
ATOM 804 O O . THR A 1 100 ? -16.947 2.512 3.640 1.00 70.38 100 THR A O 1
ATOM 807 N N . ILE A 1 101 ? -16.231 2.134 5.748 1.00 72.62 101 ILE A N 1
ATOM 808 C CA . ILE A 1 101 ? -15.378 0.984 5.461 1.00 72.62 101 ILE A CA 1
ATOM 809 C C . ILE A 1 101 ? -15.885 -0.179 6.313 1.00 72.62 101 ILE A C 1
ATOM 811 O O . ILE A 1 101 ? -15.834 -0.102 7.541 1.00 72.62 101 ILE A O 1
ATOM 815 N N . TYR A 1 102 ? -16.388 -1.225 5.663 1.00 71.38 102 TYR A N 1
ATOM 816 C CA . TYR A 1 102 ? -16.772 -2.482 6.305 1.00 71.38 102 TYR A CA 1
ATOM 817 C C . TYR A 1 102 ? -15.676 -3.507 6.064 1.00 71.38 102 TYR A C 1
ATOM 819 O O . TY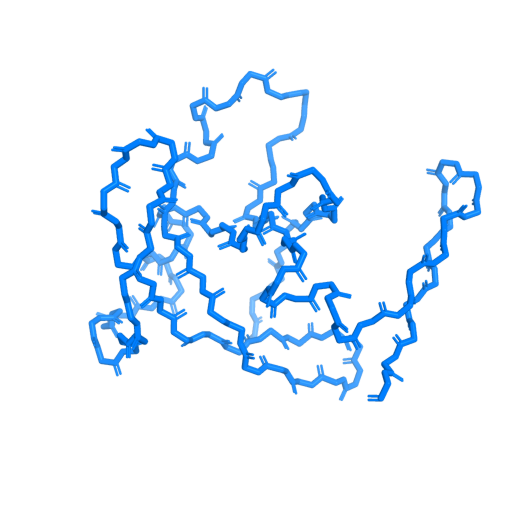R A 1 102 ? -15.198 -3.606 4.939 1.00 71.38 102 TYR A O 1
ATOM 827 N N . LEU A 1 103 ? -15.284 -4.233 7.106 1.00 69.12 103 LEU A N 1
ATOM 828 C CA . LEU A 1 103 ? -14.446 -5.424 6.978 1.00 69.12 103 LEU A CA 1
ATOM 829 C C . LEU A 1 103 ? -15.350 -6.612 6.690 1.00 69.12 103 LEU A C 1
ATOM 831 O O . LEU A 1 103 ? -16.389 -6.725 7.344 1.00 69.12 103 LEU A O 1
ATOM 835 N N . ASP A 1 104 ? -14.951 -7.438 5.731 1.00 56.88 104 ASP A N 1
ATOM 836 C CA . ASP A 1 104 ? -15.523 -8.778 5.566 1.00 56.88 104 ASP A CA 1
ATOM 837 C C . ASP A 1 104 ? -15.010 -9.724 6.670 1.00 56.88 104 ASP A C 1
ATOM 839 O O . ASP A 1 104 ? -13.820 -9.589 7.059 1.00 56.88 104 ASP A O 1
#

Organism: Acidianus hospitalis (strain W1) (NCBI:txid933801)

InterPro domains:
  IPR001995 Peptidase A2A, retrovirus, catalytic [PS50175] (4-84)
  IPR021109 Aspartic peptidase domain superfamily [G3DSA:2.40.70.10] (2-104)

Radius of gyration: 13.62 Å; chains: 1; bounding box: 36×30×32 Å